Protein AF-A0A953X3F3-F1 (afdb_monomer_lite)

Structure (mmCIF, N/CA/C/O backbone):
data_AF-A0A953X3F3-F1
#
_entry.id   AF-A0A953X3F3-F1
#
loop_
_atom_site.group_PDB
_atom_site.id
_atom_site.type_symbol
_atom_site.label_atom_id
_atom_site.label_alt_id
_atom_site.label_comp_id
_atom_site.label_asym_id
_atom_site.label_entity_id
_atom_site.label_seq_id
_atom_site.pdbx_PDB_ins_code
_atom_site.Cartn_x
_atom_site.Cartn_y
_atom_site.Cartn_z
_atom_site.occupancy
_atom_site.B_iso_or_equiv
_atom_site.auth_seq_id
_atom_site.auth_comp_id
_atom_site.auth_asym_id
_atom_site.auth_atom_id
_atom_site.pdbx_PDB_model_num
ATOM 1 N N . MET A 1 1 ? -40.642 -0.349 45.452 1.00 61.88 1 MET A N 1
ATOM 2 C CA . MET A 1 1 ? -39.500 0.173 44.677 1.00 61.88 1 MET A CA 1
ATOM 3 C C . MET A 1 1 ? -39.178 -0.875 43.627 1.00 61.88 1 MET A C 1
ATOM 5 O O . MET A 1 1 ? -38.684 -1.935 43.982 1.00 61.88 1 MET A O 1
ATOM 9 N N . SER A 1 2 ? -39.630 -0.673 42.391 1.00 59.31 2 SER A N 1
ATOM 10 C CA . SER A 1 2 ? -39.468 -1.654 41.310 1.00 59.31 2 SER A CA 1
ATOM 11 C C . SER A 1 2 ? -38.039 -1.566 40.764 1.00 59.31 2 SER A C 1
ATOM 13 O O . SER A 1 2 ? -37.570 -0.443 40.567 1.00 59.31 2 SER A O 1
ATOM 15 N N . PRO A 1 3 ? -37.337 -2.684 40.520 1.00 71.00 3 PRO A N 1
ATOM 16 C CA . PRO A 1 3 ? -36.021 -2.636 39.896 1.00 71.00 3 PRO A CA 1
ATOM 17 C C . PRO A 1 3 ? -36.154 -2.105 38.465 1.00 71.00 3 PRO A C 1
ATOM 19 O O . PRO A 1 3 ? -37.006 -2.557 37.699 1.00 71.00 3 PRO A O 1
ATOM 22 N N . THR A 1 4 ? -35.328 -1.125 38.108 1.00 74.00 4 THR A N 1
ATOM 23 C CA . THR A 1 4 ? -35.185 -0.671 36.723 1.00 74.00 4 THR A CA 1
ATOM 24 C C . THR A 1 4 ? -34.567 -1.793 35.886 1.00 74.00 4 THR A C 1
ATOM 26 O O . THR A 1 4 ? -33.611 -2.422 36.352 1.00 74.00 4 THR A O 1
ATOM 29 N N . PRO A 1 5 ? -35.082 -2.073 34.676 1.00 73.25 5 PRO A N 1
ATOM 30 C CA . PRO A 1 5 ? -34.492 -3.076 33.798 1.00 73.25 5 PRO A CA 1
ATOM 31 C C . PRO A 1 5 ? -33.045 -2.690 33.442 1.00 73.25 5 PRO A C 1
ATOM 33 O O . PRO A 1 5 ? -32.738 -1.497 33.367 1.00 73.25 5 PRO A O 1
ATOM 36 N N . PRO A 1 6 ? -32.149 -3.672 33.244 1.00 74.88 6 PRO A N 1
ATOM 37 C CA . PRO A 1 6 ? -30.769 -3.394 32.876 1.00 74.88 6 PRO A CA 1
ATOM 38 C C . PRO A 1 6 ? -30.722 -2.683 31.520 1.00 74.88 6 PRO A C 1
ATOM 40 O O . PRO A 1 6 ? -31.355 -3.114 30.556 1.00 74.88 6 PRO A O 1
ATOM 43 N N . GLU A 1 7 ? -29.969 -1.590 31.453 1.00 76.88 7 GLU A N 1
ATOM 44 C CA . GLU A 1 7 ? -29.702 -0.870 30.212 1.00 76.88 7 GLU A CA 1
ATOM 45 C C . GLU A 1 7 ? -28.929 -1.783 29.247 1.00 76.88 7 GLU A C 1
ATOM 47 O O . GLU A 1 7 ? -27.891 -2.352 29.598 1.00 76.88 7 GLU A O 1
ATOM 52 N N . SER A 1 8 ? -29.443 -1.962 28.028 1.00 73.56 8 SER A N 1
ATOM 53 C CA . SER A 1 8 ? -28.752 -2.726 26.991 1.00 73.56 8 SER A CA 1
ATOM 54 C C . SER A 1 8 ? -27.535 -1.936 26.512 1.00 73.56 8 SER A C 1
ATOM 56 O O . SER A 1 8 ? -27.682 -0.946 25.795 1.00 73.56 8 SER A O 1
ATOM 58 N N . GLN A 1 9 ? -26.334 -2.364 26.895 1.00 77.19 9 GLN A N 1
ATOM 59 C CA . GLN A 1 9 ? -25.104 -1.737 26.418 1.00 77.19 9 GLN A CA 1
ATOM 60 C C . GLN A 1 9 ? -24.932 -1.999 24.910 1.00 77.19 9 GLN A C 1
ATOM 62 O O . GLN A 1 9 ? -25.044 -3.152 24.484 1.00 77.19 9 GLN A O 1
ATOM 67 N N . PRO A 1 10 ? -24.662 -0.966 24.089 1.00 79.38 10 PRO A N 1
ATOM 68 C CA . PRO A 1 10 ? -24.364 -1.152 22.674 1.00 79.38 10 PRO A CA 1
ATOM 69 C C . PRO A 1 10 ? -23.159 -2.079 22.480 1.00 79.38 10 PRO A C 1
ATOM 71 O O . PRO A 1 10 ? -22.159 -1.964 23.190 1.00 79.38 10 PRO A O 1
ATOM 74 N N . ASP A 1 11 ? -23.223 -2.967 21.484 1.00 90.75 11 ASP A N 1
ATOM 75 C CA . ASP A 1 11 ? -22.094 -3.831 21.122 1.00 90.75 11 ASP A CA 1
ATOM 76 C C . ASP A 1 11 ? -21.045 -3.030 20.330 1.00 90.75 11 ASP A C 1
ATOM 78 O O . ASP A 1 11 ? -20.943 -3.089 19.100 1.00 90.75 11 ASP A O 1
ATOM 82 N N . TRP A 1 12 ? -20.275 -2.221 21.058 1.00 93.25 12 TRP A N 1
ATOM 83 C CA . TRP A 1 12 ? -19.229 -1.365 20.504 1.00 93.25 12 TRP A CA 1
ATOM 84 C C . TRP A 1 12 ? -18.152 -2.151 19.766 1.00 93.25 12 TRP A C 1
ATOM 86 O O . TRP A 1 12 ? -17.569 -1.625 18.817 1.00 93.25 12 TRP A O 1
ATOM 96 N N . GLN A 1 13 ? -17.908 -3.407 20.150 1.00 94.50 13 GLN A N 1
ATOM 97 C CA . GLN A 1 13 ? -16.968 -4.275 19.449 1.00 94.50 13 GLN A CA 1
ATOM 98 C C . GLN A 1 13 ? -17.473 -4.546 18.035 1.00 94.50 13 GLN A C 1
ATOM 100 O O . GLN A 1 13 ? -16.749 -4.285 17.074 1.00 94.50 13 GLN A O 1
ATOM 105 N N . ARG A 1 14 ? -18.733 -4.979 17.885 1.00 95.62 14 ARG A N 1
ATOM 106 C CA . ARG A 1 14 ? -19.339 -5.195 16.562 1.00 95.62 14 ARG A CA 1
ATOM 107 C C . ARG A 1 14 ? -19.345 -3.9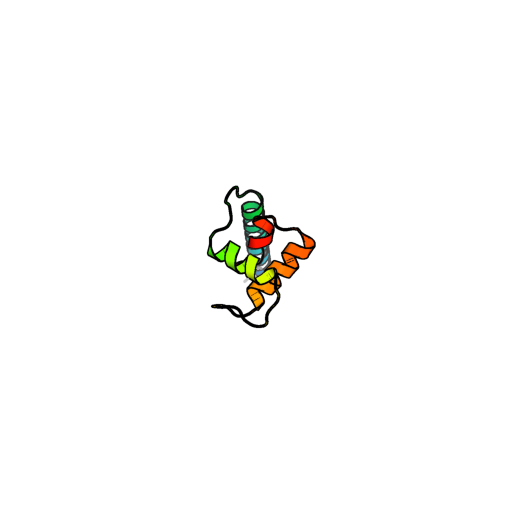29 15.721 1.00 95.62 14 ARG A C 1
ATOM 109 O O . ARG A 1 14 ? -18.937 -3.983 14.565 1.00 95.62 14 ARG A O 1
ATOM 116 N N . ILE A 1 15 ? -19.770 -2.801 16.290 1.00 96.56 15 ILE A N 1
ATOM 117 C CA . ILE A 1 15 ? -19.805 -1.517 15.572 1.00 96.56 15 ILE A CA 1
ATOM 118 C C . ILE A 1 15 ? -18.397 -1.136 15.094 1.00 96.56 15 ILE A C 1
ATOM 120 O O . ILE A 1 15 ? -18.223 -0.767 13.934 1.00 96.56 15 ILE A O 1
ATOM 124 N N . THR A 1 16 ? -17.385 -1.293 15.951 1.00 96.81 16 THR A N 1
ATOM 125 C CA . THR A 1 16 ? -15.985 -1.007 15.606 1.00 96.81 16 THR A CA 1
ATOM 126 C C . THR A 1 16 ? -15.484 -1.923 14.492 1.00 96.81 16 THR A C 1
ATOM 128 O O . THR A 1 16 ? -14.929 -1.432 13.512 1.00 96.81 16 THR A O 1
ATOM 131 N N . PHE A 1 17 ? -15.716 -3.237 14.579 1.00 97.81 17 PHE A N 1
ATOM 132 C CA . PHE A 1 17 ? -15.300 -4.178 13.534 1.00 97.81 17 PHE A CA 1
ATOM 133 C C . PHE A 1 17 ? -15.993 -3.909 12.196 1.00 97.81 17 PHE A C 1
ATOM 135 O O . PHE A 1 17 ? -15.330 -3.935 11.161 1.00 97.81 17 PHE A O 1
ATOM 142 N N . ILE A 1 18 ? -17.294 -3.604 12.206 1.00 98.12 18 ILE A N 1
ATOM 143 C CA . ILE A 1 18 ? -18.036 -3.234 10.993 1.00 98.12 18 ILE A CA 1
ATOM 144 C C . ILE A 1 18 ? -17.470 -1.941 10.400 1.00 98.12 18 ILE A C 1
ATOM 146 O O . ILE A 1 18 ? -17.232 -1.881 9.196 1.00 98.12 18 ILE A O 1
ATOM 150 N N . GLY A 1 19 ? -17.205 -0.932 11.231 1.00 98.38 19 GLY A N 1
ATOM 151 C CA . GLY A 1 19 ? -16.606 0.328 10.793 1.00 98.38 19 GLY A CA 1
ATOM 152 C C . GLY A 1 19 ? -15.227 0.135 10.155 1.00 98.38 19 GLY A C 1
ATOM 153 O O . GLY A 1 19 ? -14.981 0.636 9.059 1.00 98.38 19 GLY A O 1
ATOM 154 N N . LEU A 1 20 ? -14.347 -0.644 10.793 1.00 98.38 20 LEU A N 1
ATOM 155 C CA . LEU A 1 20 ? -13.017 -0.964 10.262 1.00 98.38 20 LEU A CA 1
ATOM 156 C C . LEU A 1 20 ? -13.093 -1.770 8.961 1.00 98.38 20 LEU A C 1
ATOM 158 O O . LEU A 1 20 ? -12.358 -1.480 8.020 1.00 98.38 20 LEU A O 1
ATOM 162 N N . ALA A 1 21 ? -13.997 -2.749 8.882 1.00 98.12 21 ALA A N 1
ATOM 163 C CA . ALA A 1 21 ? -14.210 -3.531 7.670 1.00 98.12 21 ALA A CA 1
ATOM 164 C C . ALA A 1 21 ? -14.726 -2.655 6.519 1.00 98.12 21 ALA A C 1
ATOM 166 O O . ALA A 1 21 ? -14.213 -2.744 5.406 1.00 98.12 21 ALA A O 1
ATOM 167 N N . ALA A 1 22 ? -15.687 -1.766 6.785 1.00 98.38 22 ALA A N 1
ATOM 168 C CA . ALA A 1 22 ? -16.203 -0.830 5.792 1.00 98.38 22 ALA A CA 1
ATOM 169 C C . ALA A 1 22 ? -15.108 0.126 5.291 1.00 98.38 22 ALA A C 1
ATOM 171 O O . ALA A 1 22 ? -14.982 0.333 4.084 1.00 98.38 22 ALA A O 1
ATOM 172 N N . LEU A 1 23 ? -14.273 0.652 6.194 1.00 98.25 23 LEU A N 1
ATOM 173 C CA . LEU A 1 23 ? -13.141 1.507 5.835 1.00 98.25 23 LEU A CA 1
ATOM 174 C C . LEU A 1 23 ? -12.102 0.756 4.991 1.00 98.25 23 LEU A C 1
ATOM 176 O O . LEU A 1 23 ? -11.609 1.293 4.001 1.00 98.25 23 LEU A O 1
ATOM 180 N N . LEU A 1 24 ? -11.794 -0.493 5.350 1.00 96.81 24 LEU A N 1
ATOM 181 C CA . LEU A 1 24 ? -10.875 -1.337 4.590 1.00 96.81 24 LEU A CA 1
ATOM 182 C C . LEU A 1 24 ? -11.406 -1.614 3.179 1.00 96.81 24 LEU A C 1
ATOM 184 O O . LEU A 1 24 ? -10.664 -1.464 2.210 1.00 96.81 24 LEU A O 1
ATOM 188 N N . VAL A 1 25 ? -12.688 -1.968 3.050 1.00 97.69 25 VAL A N 1
ATOM 189 C CA . VAL A 1 25 ? -13.336 -2.179 1.747 1.00 97.69 25 VAL A CA 1
ATOM 190 C C . VAL A 1 25 ? -13.296 -0.899 0.917 1.00 97.69 25 VAL A C 1
ATOM 192 O O . VAL A 1 25 ? -12.886 -0.942 -0.242 1.00 97.69 25 VAL A O 1
ATOM 195 N N . ALA A 1 26 ? -13.641 0.248 1.507 1.00 97.88 26 ALA A N 1
ATOM 196 C CA . ALA A 1 26 ? -13.566 1.536 0.825 1.00 97.88 26 ALA A CA 1
ATOM 197 C C . ALA A 1 26 ? -12.137 1.845 0.342 1.00 97.88 26 ALA A C 1
ATOM 199 O O . ALA A 1 26 ? -11.963 2.226 -0.814 1.00 97.88 26 ALA A O 1
ATOM 200 N N . ARG A 1 27 ? -11.107 1.610 1.173 1.00 96.06 27 ARG A N 1
ATOM 201 C CA . ARG A 1 27 ? -9.691 1.770 0.788 1.00 96.06 27 ARG A CA 1
ATOM 202 C C . ARG A 1 27 ? -9.346 0.912 -0.428 1.00 96.06 27 ARG A C 1
ATOM 204 O O . ARG A 1 27 ? -8.781 1.430 -1.385 1.00 96.06 27 ARG A O 1
ATOM 211 N N . VAL A 1 28 ? -9.681 -0.380 -0.407 1.00 95.94 28 VAL A N 1
ATOM 212 C CA . VAL A 1 28 ? -9.361 -1.295 -1.516 1.00 95.94 28 VAL A CA 1
ATOM 213 C C . VAL A 1 28 ? -10.079 -0.875 -2.798 1.00 95.94 28 VAL A C 1
ATOM 215 O O . VAL A 1 28 ? -9.449 -0.831 -3.851 1.00 95.94 28 VAL A O 1
ATOM 218 N N . LEU A 1 29 ? -11.360 -0.501 -2.721 1.00 97.12 29 LEU A N 1
ATOM 219 C CA . LEU A 1 29 ? -12.105 -0.017 -3.886 1.00 97.12 29 LEU A CA 1
ATOM 220 C C . LEU A 1 29 ? -11.455 1.229 -4.491 1.00 97.12 29 LEU A C 1
ATOM 222 O O . LEU A 1 29 ? -11.256 1.272 -5.702 1.00 97.12 29 LEU A O 1
ATOM 226 N N . LEU A 1 30 ? -11.068 2.201 -3.658 1.00 96.50 30 LEU A N 1
ATOM 227 C CA . LEU A 1 30 ? -10.379 3.414 -4.106 1.00 96.50 30 LEU A CA 1
ATOM 228 C C . LEU A 1 30 ? -9.042 3.111 -4.792 1.00 96.50 30 LEU A C 1
ATOM 230 O O . LEU A 1 30 ? -8.725 3.753 -5.790 1.00 96.50 30 LEU A O 1
ATOM 234 N N . LEU A 1 31 ? -8.280 2.124 -4.308 1.00 95.12 31 LEU A N 1
ATOM 235 C CA . LEU A 1 31 ? -7.046 1.692 -4.972 1.00 95.12 31 LEU A CA 1
ATOM 236 C C . LEU A 1 31 ? -7.317 1.106 -6.361 1.00 95.12 31 LEU A C 1
ATOM 238 O O . LEU A 1 31 ? -6.584 1.418 -7.294 1.00 95.12 31 LEU A O 1
ATOM 242 N N . VAL A 1 32 ? -8.361 0.284 -6.501 1.00 94.88 32 VAL A N 1
ATOM 243 C CA . VAL A 1 32 ? -8.705 -0.390 -7.764 1.00 94.88 32 VAL A CA 1
ATOM 244 C C . VAL A 1 32 ? -9.222 0.591 -8.819 1.00 94.88 32 VAL A C 1
ATOM 246 O O . VAL A 1 32 ? -8.907 0.429 -9.994 1.00 94.88 32 VAL A O 1
ATOM 249 N N . VAL A 1 33 ? -9.994 1.611 -8.426 1.00 96.25 33 VAL A N 1
ATOM 250 C CA . VAL A 1 33 ? -10.542 2.601 -9.376 1.00 96.25 33 VAL A CA 1
ATOM 251 C C . VAL A 1 33 ? -9.605 3.780 -9.653 1.00 96.25 33 VAL A C 1
ATOM 253 O O . VAL A 1 33 ? -9.902 4.604 -10.517 1.00 96.25 33 VAL A O 1
ATOM 256 N N . SER A 1 34 ? -8.499 3.901 -8.913 1.00 93.62 34 SER A N 1
ATOM 257 C CA . SER A 1 34 ? -7.570 5.022 -9.052 1.00 93.62 34 SER A CA 1
ATOM 258 C C . SER A 1 34 ? -6.868 4.996 -10.418 1.00 93.62 34 SER A C 1
ATOM 260 O O . SER A 1 34 ? -6.207 4.008 -10.735 1.00 93.62 34 SER A O 1
ATOM 262 N N . PRO A 1 35 ? -6.924 6.085 -11.210 1.00 92.31 35 PRO A N 1
ATOM 263 C CA . PRO A 1 35 ? -6.217 6.182 -12.488 1.00 92.31 35 PRO A CA 1
ATOM 264 C C . PRO A 1 35 ? -4.753 6.633 -12.328 1.00 92.31 35 PRO A C 1
ATOM 266 O O . PRO A 1 35 ? -4.087 6.943 -13.314 1.00 92.31 35 PRO A O 1
ATOM 269 N N . LEU A 1 36 ? -4.262 6.770 -11.093 1.00 92.44 36 LEU A N 1
ATOM 270 C CA . LEU A 1 36 ? -2.932 7.307 -10.823 1.00 92.44 36 LEU A CA 1
ATOM 271 C C . LEU A 1 36 ? -1.855 6.247 -11.059 1.00 92.44 36 LEU A C 1
ATOM 273 O O . LEU A 1 36 ? -1.892 5.174 -10.455 1.00 92.44 36 LEU A O 1
ATOM 277 N N . ASN A 1 37 ? -0.840 6.599 -11.845 1.00 94.50 37 ASN A N 1
ATOM 278 C CA . ASN A 1 37 ? 0.390 5.813 -11.971 1.00 94.50 37 ASN A CA 1
ATOM 279 C C . ASN A 1 37 ? 1.166 5.770 -10.649 1.00 94.50 37 ASN A C 1
ATOM 281 O O . ASN A 1 37 ? 0.903 6.566 -9.745 1.00 94.50 37 ASN A O 1
ATOM 285 N N . LEU A 1 38 ? 2.133 4.855 -10.548 1.00 94.44 38 LEU A N 1
ATOM 286 C CA . LEU A 1 38 ? 3.004 4.741 -9.378 1.00 94.44 38 LEU A CA 1
ATOM 287 C C . LEU A 1 38 ? 3.824 6.013 -9.139 1.00 94.44 38 LEU A C 1
ATOM 289 O O . LEU A 1 38 ? 4.397 6.589 -10.068 1.00 94.44 38 LEU A O 1
ATOM 293 N N . TYR A 1 39 ? 3.943 6.395 -7.872 1.00 94.12 39 TYR A N 1
ATOM 294 C CA . TYR A 1 39 ? 4.943 7.354 -7.424 1.00 94.12 39 TYR A CA 1
ATOM 295 C C . TYR A 1 39 ? 6.345 6.728 -7.449 1.00 94.12 39 TYR A C 1
ATOM 297 O O . TYR A 1 39 ? 6.518 5.510 -7.541 1.00 94.12 39 TYR A O 1
ATOM 305 N N . ALA A 1 40 ? 7.377 7.573 -7.401 1.00 94.31 40 ALA A N 1
ATOM 306 C CA . ALA A 1 40 ? 8.765 7.134 -7.550 1.00 94.31 40 ALA A CA 1
ATOM 307 C C . ALA A 1 40 ? 9.199 6.122 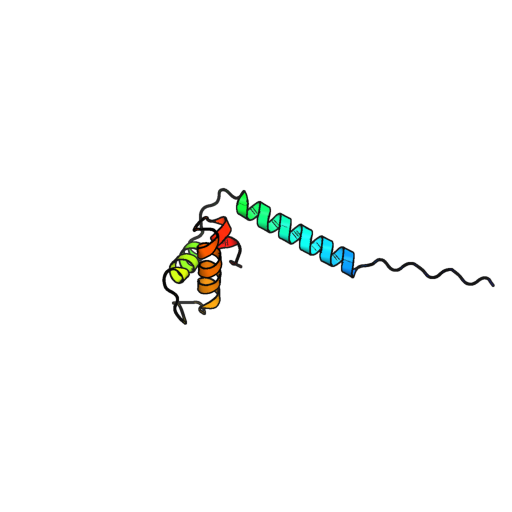-6.473 1.00 94.31 40 ALA A C 1
ATOM 309 O O . ALA A 1 40 ? 9.938 5.182 -6.765 1.00 94.31 40 ALA A O 1
ATOM 310 N N . ASP A 1 41 ? 8.732 6.296 -5.240 1.00 93.44 41 ASP A N 1
ATOM 311 C CA . ASP A 1 41 ? 8.982 5.387 -4.124 1.00 93.44 41 ASP A CA 1
ATOM 312 C C . ASP A 1 41 ? 8.209 4.068 -4.269 1.00 93.44 41 ASP A C 1
ATOM 314 O O . ASP A 1 41 ? 8.792 3.002 -4.083 1.00 93.44 41 ASP A O 1
ATOM 318 N N . GLU A 1 42 ? 6.943 4.110 -4.693 1.00 95.50 42 GLU A N 1
ATOM 319 C CA . GLU A 1 42 ? 6.148 2.909 -4.993 1.00 95.50 42 GLU A CA 1
ATOM 320 C C . GLU A 1 42 ? 6.804 2.063 -6.097 1.00 95.50 42 GLU A C 1
ATOM 322 O O . GLU A 1 42 ? 6.979 0.849 -5.951 1.00 95.50 42 GLU A O 1
ATOM 327 N N . ALA A 1 43 ? 7.238 2.712 -7.182 1.00 95.88 43 ALA A N 1
ATOM 328 C CA . ALA A 1 43 ? 7.955 2.062 -8.273 1.00 95.88 43 ALA A CA 1
ATOM 329 C C . ALA A 1 43 ? 9.303 1.488 -7.806 1.00 95.88 43 ALA A C 1
ATOM 331 O O . ALA A 1 43 ? 9.694 0.397 -8.230 1.00 95.88 43 ALA A O 1
ATOM 332 N N . GLN A 1 44 ? 10.005 2.181 -6.903 1.00 95.56 44 GLN A N 1
ATOM 333 C CA . GLN A 1 44 ? 11.244 1.688 -6.304 1.00 95.56 44 GLN A CA 1
ATOM 334 C C . GLN A 1 44 ? 11.003 0.439 -5.444 1.00 95.56 44 GLN A C 1
ATOM 336 O O . GLN A 1 44 ? 11.743 -0.538 -5.579 1.00 95.56 44 GLN A O 1
ATOM 341 N N . TYR A 1 45 ? 9.968 0.433 -4.600 1.00 95.62 45 TYR A N 1
ATOM 342 C CA . TYR A 1 45 ? 9.633 -0.726 -3.770 1.00 95.62 45 TYR A CA 1
ATOM 343 C C . TYR A 1 45 ? 9.233 -1.935 -4.616 1.00 95.62 45 TYR A C 1
ATOM 345 O O . TYR A 1 45 ? 9.694 -3.049 -4.355 1.00 95.62 45 TYR A O 1
ATOM 353 N N . TRP A 1 46 ? 8.443 -1.716 -5.671 1.00 96.69 46 TRP A N 1
ATOM 354 C CA . TRP A 1 46 ? 8.134 -2.757 -6.648 1.00 96.69 46 TRP A CA 1
ATOM 355 C C . TRP A 1 46 ? 9.397 -3.285 -7.332 1.00 96.69 46 TRP A C 1
ATOM 357 O O . TRP A 1 46 ? 9.599 -4.499 -7.404 1.00 96.69 46 TRP A O 1
ATOM 367 N N . ARG A 1 47 ? 10.299 -2.395 -7.767 1.00 96.31 47 ARG A N 1
ATOM 368 C CA . ARG A 1 47 ? 11.546 -2.801 -8.419 1.00 96.31 47 ARG A CA 1
ATOM 369 C C . ARG A 1 47 ? 12.415 -3.654 -7.499 1.00 96.31 47 ARG A C 1
ATOM 371 O O . ARG A 1 47 ? 12.952 -4.660 -7.955 1.00 96.31 47 ARG A O 1
ATOM 378 N N . TRP A 1 48 ? 12.522 -3.314 -6.220 1.00 96.31 48 TRP A N 1
ATOM 379 C CA . TRP A 1 48 ? 13.194 -4.162 -5.232 1.00 96.31 48 TRP A CA 1
ATOM 380 C C . TRP A 1 48 ? 12.558 -5.550 -5.123 1.00 96.31 48 TRP A C 1
ATOM 382 O O . TRP A 1 48 ? 13.275 -6.543 -5.067 1.00 96.31 48 TRP A O 1
ATOM 392 N N . GLY A 1 49 ? 11.229 -5.643 -5.210 1.00 95.06 49 GLY A N 1
ATOM 393 C CA . GLY A 1 49 ? 10.504 -6.916 -5.227 1.00 95.06 49 GLY A CA 1
ATOM 394 C C . GLY A 1 49 ? 10.824 -7.813 -6.428 1.00 95.06 49 GLY A C 1
ATOM 395 O O . GLY A 1 49 ? 10.613 -9.020 -6.356 1.00 95.06 49 GLY A O 1
ATOM 396 N N . THR A 1 50 ? 11.385 -7.278 -7.518 1.00 94.56 50 THR A N 1
ATOM 397 C CA . THR A 1 50 ? 11.813 -8.110 -8.662 1.00 94.56 50 THR A CA 1
ATOM 398 C C . THR A 1 50 ? 13.056 -8.954 -8.366 1.00 94.56 50 THR A C 1
ATOM 400 O O . THR A 1 50 ? 13.301 -9.942 -9.053 1.00 94.56 50 THR A O 1
ATOM 403 N N . THR A 1 51 ? 13.826 -8.600 -7.333 1.00 94.88 51 THR A N 1
ATOM 404 C CA . THR A 1 51 ? 15.017 -9.332 -6.887 1.00 94.88 51 THR A CA 1
ATOM 405 C C . THR A 1 51 ? 15.030 -9.399 -5.365 1.00 94.88 51 THR A C 1
ATOM 407 O O . THR A 1 51 ? 15.545 -8.494 -4.708 1.00 94.88 51 THR A O 1
ATOM 410 N N . LEU A 1 52 ? 14.466 -10.471 -4.804 1.00 95.88 52 LEU A N 1
ATOM 411 C CA . LEU A 1 52 ? 14.342 -10.634 -3.357 1.00 95.88 52 LEU A CA 1
ATOM 412 C C . LEU A 1 52 ? 15.719 -10.672 -2.682 1.00 95.88 52 LEU A C 1
ATOM 414 O O . LEU A 1 52 ? 16.453 -11.653 -2.774 1.00 95.88 52 LEU A O 1
ATOM 418 N N . ALA A 1 53 ? 16.046 -9.594 -1.977 1.00 95.94 53 ALA A N 1
ATOM 419 C CA . ALA A 1 53 ? 17.232 -9.465 -1.144 1.00 95.94 53 ALA A CA 1
ATOM 420 C C . ALA A 1 53 ? 16.834 -9.333 0.330 1.00 95.94 53 ALA A C 1
ATOM 422 O O . ALA A 1 53 ? 15.689 -9.013 0.643 1.00 95.94 53 ALA A O 1
ATOM 423 N N . TRP A 1 54 ? 17.792 -9.547 1.233 1.00 95.38 54 TRP A N 1
ATOM 424 C CA . TRP A 1 54 ? 17.620 -9.373 2.684 1.00 95.38 54 TRP A CA 1
ATOM 425 C C . TRP A 1 54 ? 17.762 -7.918 3.151 1.00 95.38 54 TRP A C 1
ATOM 427 O O . TRP A 1 54 ? 17.560 -7.618 4.324 1.00 95.38 54 TRP A O 1
ATOM 437 N N . GLY A 1 55 ? 18.079 -7.006 2.237 1.00 93.19 55 GLY A N 1
ATOM 438 C CA . GLY A 1 55 ? 18.155 -5.577 2.490 1.00 93.19 55 GLY A CA 1
ATOM 439 C C . GLY A 1 55 ? 18.297 -4.814 1.181 1.00 93.19 55 GLY A C 1
ATOM 440 O O . GLY A 1 55 ? 18.947 -5.288 0.249 1.00 93.19 55 GLY A O 1
ATOM 441 N N . TYR A 1 56 ? 17.672 -3.642 1.121 1.00 93.25 56 TYR A N 1
ATOM 442 C CA . TYR A 1 56 ? 17.760 -2.729 -0.013 1.00 93.25 56 TYR A CA 1
ATOM 443 C C . TYR A 1 56 ? 18.367 -1.404 0.431 1.00 93.25 56 TYR A C 1
ATOM 445 O O . TYR A 1 56 ? 18.581 -1.176 1.619 1.00 93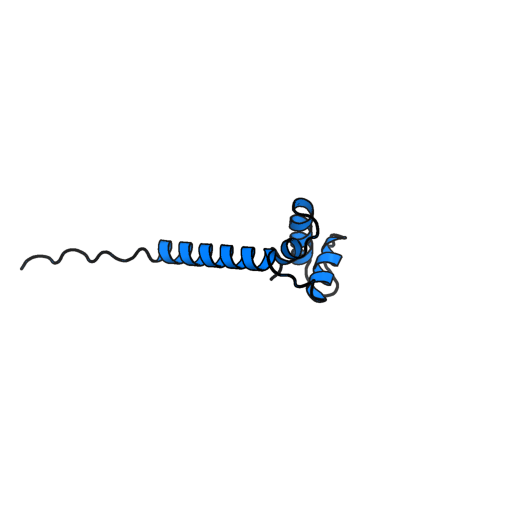.25 56 TYR A O 1
ATOM 453 N N . TYR A 1 57 ? 18.623 -0.520 -0.534 1.00 89.38 57 TYR A N 1
ATOM 454 C CA . TYR A 1 57 ? 19.373 0.719 -0.325 1.00 89.38 57 TYR A CA 1
ATOM 455 C C . TYR A 1 57 ? 18.942 1.527 0.913 1.00 89.38 57 TYR A C 1
ATOM 457 O O . TYR A 1 57 ? 19.800 2.008 1.645 1.00 89.38 57 TYR A O 1
ATOM 465 N N . SER A 1 58 ? 17.634 1.656 1.172 1.00 89.81 58 SER A N 1
ATOM 466 C CA . SER A 1 58 ? 17.116 2.459 2.293 1.00 89.81 58 SER A CA 1
ATOM 467 C C . SER A 1 58 ? 16.058 1.768 3.160 1.00 89.81 58 SER A C 1
ATOM 469 O O . SER A 1 58 ? 15.541 2.384 4.093 1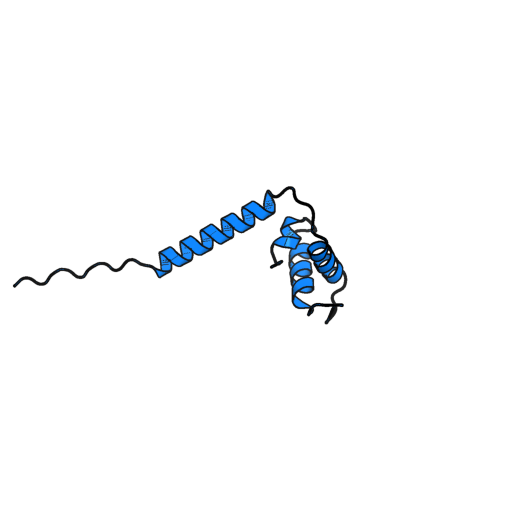.00 89.81 58 SER A O 1
ATOM 471 N N . LYS A 1 59 ? 15.698 0.509 2.872 1.00 90.31 59 LYS A N 1
ATOM 472 C CA . LYS A 1 59 ? 14.609 -0.197 3.566 1.00 90.31 59 LYS A CA 1
ATOM 473 C C . LYS A 1 59 ? 14.953 -1.665 3.852 1.00 90.31 59 LYS A C 1
ATOM 475 O O . LYS A 1 59 ? 15.638 -2.307 3.048 1.00 90.31 59 LYS A O 1
ATOM 480 N N . PRO A 1 60 ? 14.427 -2.220 4.962 1.00 93.94 60 PRO A N 1
ATOM 481 C CA . PRO A 1 60 ? 14.443 -3.656 5.215 1.00 93.94 60 PRO A CA 1
ATOM 482 C C . PRO A 1 60 ? 13.598 -4.406 4.170 1.00 93.94 60 PRO A C 1
ATOM 484 O O . PRO A 1 60 ? 12.792 -3.798 3.458 1.00 93.94 60 PRO A O 1
ATOM 487 N N . PRO A 1 61 ? 13.737 -5.736 4.074 1.00 95.25 61 PRO A N 1
ATOM 488 C CA . PRO A 1 61 ? 13.276 -6.462 2.901 1.00 95.25 61 PRO A CA 1
ATOM 489 C C . PRO A 1 61 ? 11.756 -6.654 2.817 1.00 95.25 61 PRO A C 1
ATOM 491 O O . PRO A 1 61 ? 11.216 -6.857 1.730 1.00 95.25 61 PRO A O 1
ATOM 494 N N . MET A 1 62 ? 11.064 -6.536 3.953 1.00 96.12 62 MET A N 1
ATOM 495 C CA . MET A 1 62 ? 9.647 -6.879 4.105 1.00 96.12 62 MET A CA 1
ATOM 496 C C . MET A 1 62 ? 8.726 -6.183 3.101 1.00 96.12 62 MET A C 1
ATOM 498 O O . MET A 1 62 ? 7.835 -6.832 2.562 1.00 96.12 62 MET A O 1
ATOM 502 N N . ILE A 1 63 ? 8.941 -4.894 2.812 1.00 95.44 63 ILE A N 1
ATOM 503 C CA . ILE A 1 63 ? 8.075 -4.155 1.881 1.00 95.44 63 ILE A CA 1
ATOM 504 C C . ILE A 1 63 ? 8.164 -4.720 0.458 1.00 95.44 63 ILE A C 1
ATOM 506 O O . ILE A 1 63 ? 7.147 -4.985 -0.175 1.00 95.44 63 ILE A O 1
ATOM 510 N N . ALA A 1 64 ? 9.380 -4.985 -0.018 1.00 96.50 64 ALA A N 1
ATOM 511 C CA . ALA A 1 64 ? 9.615 -5.534 -1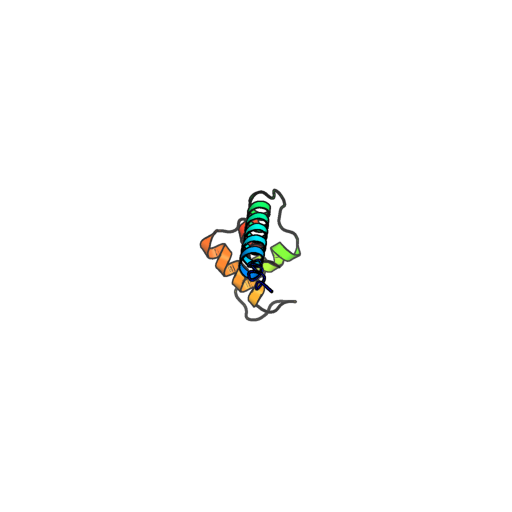.347 1.00 96.50 64 ALA A CA 1
ATOM 512 C C . ALA A 1 64 ? 9.113 -6.979 -1.459 1.00 96.50 64 ALA A C 1
ATOM 514 O O . ALA A 1 64 ? 8.553 -7.363 -2.481 1.00 96.50 64 ALA A O 1
ATOM 515 N N . TRP A 1 65 ? 9.289 -7.776 -0.403 1.00 97.44 65 TRP A N 1
ATOM 516 C CA . TRP A 1 65 ? 8.808 -9.157 -0.357 1.00 97.44 65 TRP A CA 1
ATOM 517 C C . TRP A 1 65 ? 7.289 -9.239 -0.371 1.00 97.44 65 TRP A C 1
ATOM 519 O O . TRP A 1 65 ? 6.728 -10.070 -1.081 1.00 97.44 65 TRP A O 1
ATOM 529 N N . LEU A 1 66 ? 6.617 -8.369 0.383 1.00 97.50 66 LEU A N 1
ATOM 530 C CA . LEU A 1 66 ? 5.163 -8.342 0.419 1.00 97.50 66 LEU A CA 1
ATOM 531 C C . LEU A 1 66 ? 4.592 -7.882 -0.929 1.00 97.50 66 LEU A C 1
ATOM 533 O O . LEU A 1 66 ? 3.671 -8.512 -1.444 1.00 97.50 66 LEU A O 1
ATOM 537 N N . ILE A 1 67 ? 5.191 -6.860 -1.552 1.00 97.31 67 ILE A N 1
ATOM 538 C CA . ILE A 1 67 ? 4.831 -6.445 -2.917 1.00 97.31 67 ILE A CA 1
ATOM 539 C C . ILE A 1 67 ? 5.070 -7.585 -3.914 1.00 97.31 67 ILE A C 1
ATOM 541 O O . ILE A 1 67 ? 4.201 -7.856 -4.741 1.00 97.31 67 ILE A O 1
ATOM 545 N N . HIS A 1 68 ? 6.194 -8.302 -3.827 1.00 97.56 68 HIS A N 1
ATOM 546 C CA . HIS A 1 68 ? 6.456 -9.470 -4.673 1.00 97.56 68 HIS A CA 1
ATOM 547 C C . HIS A 1 68 ? 5.392 -10.561 -4.494 1.00 97.56 68 HIS A C 1
ATOM 549 O O . HIS A 1 68 ? 4.873 -11.077 -5.477 1.00 97.56 68 HIS A O 1
ATOM 555 N N . ALA A 1 69 ? 5.030 -10.889 -3.252 1.00 97.81 69 ALA A N 1
ATOM 556 C CA . ALA A 1 69 ? 4.035 -11.916 -2.956 1.00 97.81 69 ALA A CA 1
ATOM 557 C C . ALA A 1 69 ? 2.635 -11.555 -3.476 1.00 97.81 69 ALA A C 1
ATOM 559 O O . ALA A 1 69 ? 1.915 -12.424 -3.955 1.00 97.81 69 ALA A O 1
ATOM 560 N N . VAL A 1 70 ? 2.238 -10.282 -3.411 1.00 97.69 70 VAL A N 1
ATOM 561 C CA . VAL A 1 70 ? 0.948 -9.840 -3.964 1.00 97.69 70 VAL A CA 1
ATOM 562 C C . VAL A 1 70 ? 0.998 -9.823 -5.492 1.00 97.69 70 VAL A C 1
ATOM 564 O O . VAL A 1 70 ? 0.100 -10.343 -6.154 1.00 97.69 70 VAL A O 1
ATOM 567 N N . THR A 1 71 ? 2.064 -9.274 -6.073 1.00 97.44 71 THR A N 1
ATOM 568 C CA . THR A 1 71 ? 2.183 -9.140 -7.533 1.00 97.44 71 THR A CA 1
ATOM 569 C C . THR A 1 71 ? 2.448 -10.460 -8.259 1.00 97.44 71 THR A C 1
ATOM 571 O O . THR A 1 71 ? 2.158 -10.557 -9.451 1.00 97.44 71 THR A O 1
ATOM 574 N N . SER A 1 72 ? 2.928 -11.497 -7.565 1.00 97.25 72 SER A N 1
ATOM 575 C CA . SER A 1 72 ? 3.030 -12.857 -8.113 1.00 97.25 72 SER A CA 1
ATOM 576 C C . SER A 1 72 ? 1.666 -13.533 -8.286 1.00 97.25 72 SER A C 1
ATOM 578 O O . SER A 1 72 ? 1.530 -14.410 -9.137 1.00 97.25 72 SER A O 1
ATOM 580 N N . VAL A 1 73 ? 0.653 -13.106 -7.524 1.00 97.62 73 VAL A N 1
ATOM 581 C CA . VAL A 1 73 ? -0.720 -13.631 -7.597 1.00 97.62 73 VAL A CA 1
ATOM 582 C C . VAL A 1 73 ? -1.601 -12.772 -8.503 1.00 97.62 73 VAL A C 1
ATOM 584 O O . VAL A 1 73 ? -2.342 -13.302 -9.326 1.00 97.62 73 VAL A O 1
ATOM 587 N N . PHE A 1 74 ? -1.523 -11.447 -8.367 1.00 96.44 74 PHE A N 1
ATOM 588 C CA . PHE A 1 74 ? -2.441 -10.509 -9.025 1.00 96.44 74 PHE A CA 1
ATOM 589 C C . PHE A 1 74 ? -1.845 -9.791 -10.245 1.00 96.44 74 PHE A C 1
ATOM 591 O O . PHE A 1 74 ? -2.524 -8.984 -10.880 1.00 96.44 74 PHE A O 1
ATOM 598 N N . GLY A 1 75 ? -0.587 -10.068 -10.594 1.00 95.38 75 GLY A N 1
ATOM 599 C CA . GLY A 1 75 ? 0.129 -9.343 -11.641 1.00 95.38 75 GLY A CA 1
ATOM 600 C C . GLY A 1 75 ? 0.645 -7.985 -11.160 1.00 95.38 75 GLY A C 1
ATOM 601 O O . GLY A 1 75 ? 0.750 -7.721 -9.968 1.00 95.38 75 GLY A O 1
ATOM 602 N N . HIS A 1 76 ? 1.052 -7.127 -12.094 1.00 95.38 76 HIS A N 1
ATOM 603 C CA . HIS A 1 76 ? 1.821 -5.906 -11.791 1.00 95.38 76 HIS A CA 1
ATOM 604 C C . HIS A 1 76 ? 0.989 -4.623 -11.916 1.00 95.38 76 HIS A C 1
ATOM 606 O O . HIS A 1 76 ? 1.534 -3.556 -12.178 1.00 95.38 76 HIS A O 1
ATOM 612 N N . ALA A 1 77 ? -0.330 -4.731 -11.752 1.00 95.12 77 ALA A N 1
ATOM 613 C CA . ALA A 1 77 ? -1.205 -3.567 -11.736 1.00 95.12 77 ALA A CA 1
ATOM 614 C C . ALA A 1 77 ? -0.886 -2.653 -10.539 1.00 95.12 77 ALA A C 1
ATOM 616 O O . ALA A 1 77 ? -0.499 -3.118 -9.463 1.00 95.12 77 ALA A O 1
ATOM 617 N N . GLU A 1 78 ? -1.107 -1.352 -10.699 1.00 96.12 78 GLU A N 1
ATOM 618 C CA . GLU A 1 78 ? -0.779 -0.326 -9.708 1.00 96.12 78 GLU A CA 1
ATOM 619 C C . GLU A 1 78 ? -1.502 -0.574 -8.379 1.00 96.12 78 GLU A C 1
ATOM 621 O O . GLU A 1 78 ? -0.909 -0.455 -7.306 1.00 96.12 78 GLU A O 1
ATOM 626 N N . TRP A 1 79 ? -2.769 -0.994 -8.436 1.00 96.19 79 TRP A N 1
ATOM 627 C CA . TRP A 1 79 ? -3.546 -1.339 -7.245 1.00 96.19 79 TRP A CA 1
ATOM 628 C C . TRP A 1 79 ? -2.956 -2.543 -6.496 1.00 96.19 79 TRP A C 1
ATOM 630 O O . TRP A 1 79 ? -2.985 -2.564 -5.266 1.00 96.19 79 TRP A O 1
ATOM 640 N N . ALA A 1 80 ? -2.389 -3.524 -7.208 1.00 96.69 80 ALA A N 1
ATOM 641 C CA . ALA A 1 80 ? -1.792 -4.715 -6.606 1.00 96.69 80 ALA A CA 1
ATOM 642 C C . ALA A 1 80 ? -0.475 -4.369 -5.900 1.00 96.69 80 ALA A C 1
ATOM 644 O O . ALA A 1 80 ? -0.188 -4.895 -4.828 1.00 96.69 80 ALA A O 1
ATOM 645 N N . ILE A 1 81 ? 0.294 -3.429 -6.456 1.00 97.12 81 ILE A N 1
ATOM 646 C CA . ILE A 1 81 ? 1.512 -2.900 -5.829 1.00 97.12 81 ILE A CA 1
ATOM 647 C C . ILE A 1 81 ? 1.170 -2.077 -4.578 1.00 97.12 81 ILE A C 1
ATOM 649 O O . ILE A 1 81 ? 1.854 -2.196 -3.562 1.00 97.12 81 ILE A O 1
ATOM 653 N N . ARG A 1 82 ? 0.091 -1.284 -4.623 1.00 96.25 82 ARG A N 1
ATOM 654 C CA . ARG A 1 82 ? -0.353 -0.427 -3.508 1.00 96.25 82 ARG A CA 1
ATOM 655 C C . ARG A 1 82 ? -1.070 -1.160 -2.383 1.00 96.25 82 ARG A C 1
ATOM 657 O O . ARG A 1 82 ? -1.074 -0.681 -1.2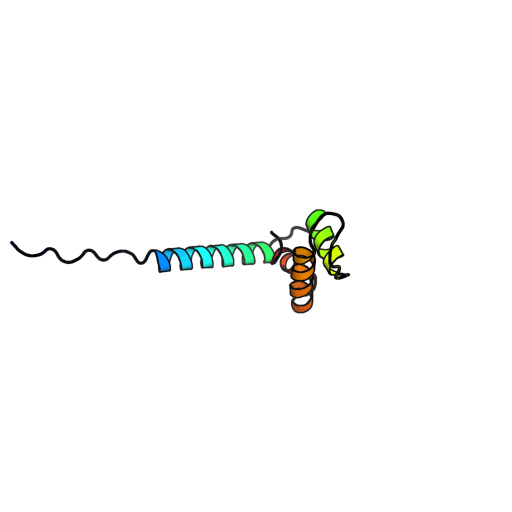56 1.00 96.25 82 ARG A O 1
ATOM 664 N N . LEU A 1 83 ? -1.683 -2.306 -2.664 1.00 95.50 83 LEU A N 1
ATOM 665 C CA . LEU A 1 83 ? -2.443 -3.068 -1.674 1.00 95.50 83 LEU A CA 1
ATOM 666 C C . LEU A 1 83 ? -1.627 -3.377 -0.395 1.00 95.50 83 LEU A C 1
ATOM 668 O O . LEU A 1 83 ? -2.131 -3.087 0.697 1.00 95.50 83 LEU A O 1
ATOM 672 N N . PRO A 1 84 ? -0.391 -3.912 -0.497 1.00 94.62 84 PRO A N 1
ATOM 673 C CA . PRO A 1 84 ? 0.494 -4.127 0.647 1.00 94.62 84 PRO A CA 1
ATOM 674 C C . PRO A 1 84 ? 1.377 -2.924 1.000 1.00 94.62 84 PRO A C 1
ATOM 676 O O . PRO A 1 84 ? 2.112 -2.985 1.988 1.00 94.62 84 PRO A O 1
ATOM 679 N N . ALA A 1 85 ? 1.367 -1.875 0.176 1.00 89.00 85 ALA A N 1
ATOM 680 C CA . ALA A 1 85 ? 2.132 -0.669 0.440 1.00 89.00 85 ALA A CA 1
ATOM 681 C C . ALA A 1 85 ? 1.496 0.122 1.604 1.00 89.00 85 ALA A C 1
ATOM 683 O O . ALA A 1 85 ? 0.276 0.031 1.814 1.00 89.00 85 ALA A O 1
ATOM 684 N N . PRO A 1 86 ? 2.321 0.842 2.390 1.00 79.75 86 PRO A N 1
ATOM 685 C CA . PRO A 1 86 ? 1.843 1.693 3.477 1.00 79.75 86 PRO A CA 1
ATOM 686 C C . PRO A 1 86 ? 0.858 2.762 2.986 1.00 79.75 86 PRO A C 1
ATOM 688 O O . PRO A 1 86 ? 1.107 3.345 1.910 1.00 79.75 86 PRO A O 1
#

Foldseek 3Di:
DDDDPDDDDDPVVVVVVVVVVVVLVVVLVCLVPDPDDDDPVLVVLCVCLVPQDCDDDPDGRVLSVCLVVQCVPVNDDRSSSCSSPD

pLDDT: mean 92.65, std 8.16, range [59.31, 98.38]

Sequence (86 aa):
MSPTPPESQPDWQRITFIGLAALLVARVLLLVVSPLNLYADEAQYWRWGTTLAWGYYSKPPMIAWLIHAVTSVFGHAEWAIRLPAP

Radius of gyration: 20.82 Å; chains: 1; bounding box: 59×21×57 Å

Secondary structure (DSSP, 8-state):
-PPPPPP----HHHHHHHHHHHHHHHHHHHHHH--PPPPHHHHHHHHHHTS--S--SSS-THHHHHHHHHHHHH-S-HHHHHSS--